Protein AF-A0A6F9DVP2-F1 (afdb_monomer_lite)

Structure (mmCIF, N/CA/C/O backbone):
data_AF-A0A6F9DVP2-F1
#
_entry.id   AF-A0A6F9DVP2-F1
#
loop_
_atom_site.group_PDB
_atom_site.id
_atom_site.type_symbol
_atom_site.label_atom_id
_atom_site.label_alt_id
_atom_site.label_comp_id
_atom_site.label_asym_id
_atom_site.label_entity_id
_atom_site.label_seq_id
_atom_site.pdbx_PDB_ins_code
_atom_site.Cartn_x
_atom_site.Cartn_y
_atom_site.Cartn_z
_atom_site.occupancy
_atom_site.B_iso_or_equiv
_atom_site.auth_seq_id
_atom_site.auth_comp_id
_atom_site.auth_asym_id
_atom_site.auth_atom_id
_atom_site.pdbx_PDB_model_num
ATOM 1 N N . MET A 1 1 ? -25.959 14.061 49.627 1.00 44.69 1 MET A N 1
ATOM 2 C CA . MET A 1 1 ? -25.913 13.407 48.300 1.00 44.69 1 MET A CA 1
ATOM 3 C C . MET A 1 1 ? -24.457 13.231 47.894 1.00 44.69 1 MET A C 1
ATOM 5 O O . MET A 1 1 ? -23.648 14.109 48.147 1.00 44.69 1 MET A O 1
ATOM 9 N N . SER A 1 2 ? -24.114 12.039 47.413 1.00 49.44 2 SER A N 1
ATOM 10 C CA . SER A 1 2 ? -22.755 11.493 47.359 1.00 49.44 2 SER A CA 1
ATOM 11 C C . SER A 1 2 ? -21.923 12.070 46.205 1.00 49.44 2 SER A C 1
ATOM 13 O O . SER A 1 2 ? -22.016 11.599 45.074 1.00 49.44 2 SER A O 1
ATOM 15 N N . ALA A 1 3 ? -21.065 13.049 46.508 1.00 54.06 3 ALA A N 1
ATOM 16 C CA . ALA A 1 3 ? -20.027 13.540 45.592 1.00 54.06 3 ALA A CA 1
ATOM 17 C C . ALA A 1 3 ? -18.991 12.448 45.246 1.00 54.06 3 ALA A C 1
ATOM 19 O O . ALA A 1 3 ? -18.431 12.424 44.152 1.00 54.06 3 ALA A O 1
ATOM 20 N N . THR A 1 4 ? -18.807 11.473 46.139 1.00 53.22 4 THR A N 1
ATOM 21 C CA . THR A 1 4 ? -17.939 10.308 45.930 1.00 53.22 4 THR A CA 1
ATOM 22 C C . THR A 1 4 ? -18.434 9.387 44.814 1.00 53.22 4 THR A C 1
ATOM 24 O O . THR A 1 4 ? -17.617 8.865 44.062 1.00 53.22 4 THR A O 1
ATOM 27 N N . LYS A 1 5 ? -19.754 9.223 44.632 1.00 53.09 5 LYS A N 1
ATOM 28 C CA . LYS A 1 5 ? -20.308 8.385 43.552 1.00 53.09 5 LYS A CA 1
ATOM 29 C C . LYS A 1 5 ? -20.117 8.999 42.162 1.00 53.09 5 LYS A C 1
ATOM 31 O O . LYS A 1 5 ? -19.883 8.257 41.216 1.00 53.09 5 LYS A O 1
ATOM 36 N N . HIS A 1 6 ? -20.176 10.327 42.037 1.00 50.09 6 HIS A N 1
ATOM 37 C CA . HIS A 1 6 ? -19.911 11.002 40.759 1.00 50.09 6 HIS A CA 1
ATOM 38 C C . HIS A 1 6 ? -18.413 11.002 40.414 1.00 50.09 6 HIS A C 1
ATOM 40 O O . HIS A 1 6 ? -18.058 10.736 39.270 1.00 50.09 6 HIS A O 1
ATOM 46 N N . GLY A 1 7 ? -17.525 11.188 41.400 1.00 39.69 7 GLY A N 1
ATOM 47 C CA . GLY A 1 7 ? -16.073 11.091 41.186 1.00 39.69 7 GLY A CA 1
ATOM 48 C C . GLY A 1 7 ? -15.599 9.686 40.783 1.00 39.69 7 GLY A C 1
ATOM 49 O O . GLY A 1 7 ? -14.737 9.550 39.917 1.00 39.69 7 GLY A O 1
ATOM 50 N N . LEU A 1 8 ? -16.211 8.630 41.336 1.00 43.69 8 LEU A N 1
ATOM 51 C CA . LEU A 1 8 ? -15.926 7.241 40.948 1.00 43.69 8 LEU A CA 1
ATOM 52 C C . LEU A 1 8 ? -16.476 6.860 39.564 1.00 43.69 8 LEU A C 1
ATOM 54 O O . LEU A 1 8 ? -15.863 6.040 38.886 1.00 43.69 8 LEU A O 1
ATOM 58 N N . GLN A 1 9 ? -17.574 7.472 39.105 1.00 48.84 9 GLN A N 1
ATOM 59 C CA . GLN A 1 9 ? -18.084 7.262 37.741 1.00 48.84 9 GLN A CA 1
ATOM 60 C C . GLN A 1 9 ? -17.151 7.842 36.668 1.00 48.84 9 GLN A C 1
ATOM 62 O O . GLN A 1 9 ? -17.049 7.279 35.579 1.00 48.84 9 GLN A O 1
ATOM 67 N N . VAL A 1 10 ? -16.407 8.908 36.985 1.00 48.56 10 VAL A N 1
ATOM 68 C CA . VAL A 1 10 ? -15.376 9.466 36.090 1.00 48.56 10 VAL A CA 1
ATOM 69 C C . VAL A 1 10 ? -14.154 8.538 35.990 1.00 48.56 10 VAL A C 1
ATOM 71 O O . VAL A 1 10 ? -13.519 8.466 34.940 1.00 48.56 10 VAL A O 1
ATOM 74 N N . LEU A 1 11 ? -13.869 7.758 37.040 1.00 43.41 11 LEU A N 1
ATOM 75 C CA . LEU A 1 11 ? -12.766 6.787 37.089 1.00 43.41 11 LEU A CA 1
ATOM 76 C C . LEU A 1 11 ? -13.131 5.386 36.554 1.00 43.41 11 LEU A C 1
ATOM 78 O O . LEU A 1 11 ? -12.243 4.564 36.343 1.00 43.41 11 LEU A O 1
ATOM 82 N N . GLN A 1 12 ? -14.413 5.107 36.288 1.00 44.62 12 GLN A N 1
ATOM 83 C CA . GLN A 1 12 ? -14.920 3.785 35.886 1.00 44.62 12 GLN A CA 1
ATOM 84 C C . GLN A 1 12 ? -15.081 3.560 34.376 1.00 44.62 12 GLN A C 1
ATOM 86 O O . GLN A 1 12 ? -15.683 2.570 33.967 1.00 44.62 12 GLN A O 1
ATOM 91 N N . LYS A 1 13 ? -14.481 4.381 33.508 1.00 47.84 13 LYS A N 1
ATOM 92 C CA . LYS A 1 13 ? -14.174 3.904 32.149 1.00 47.84 13 LYS A CA 1
ATOM 93 C C . LYS A 1 13 ? -12.813 3.221 32.166 1.00 47.84 13 LYS A C 1
ATOM 95 O O . LYS A 1 13 ? -11.843 3.740 31.616 1.00 47.84 13 LYS A O 1
ATOM 100 N N . VAL A 1 14 ? -12.752 2.046 32.797 1.00 46.91 14 VAL A N 1
ATOM 101 C CA . VAL A 1 14 ? -11.700 1.062 32.516 1.00 46.91 14 VAL A CA 1
ATOM 102 C C . VAL A 1 14 ? -11.860 0.718 31.040 1.00 46.91 14 VAL A C 1
ATOM 104 O O . VAL A 1 14 ? -12.707 -0.087 30.664 1.00 46.91 14 VAL A O 1
ATOM 107 N N . ARG A 1 15 ? -11.134 1.432 30.175 1.00 50.22 15 ARG A N 1
ATOM 108 C CA . ARG A 1 15 ? -11.128 1.143 28.742 1.00 50.22 15 ARG A CA 1
ATOM 109 C C . ARG A 1 15 ? -10.568 -0.272 28.621 1.00 50.22 15 ARG A C 1
ATOM 111 O O . ARG A 1 15 ? -9.460 -0.489 29.119 1.00 50.22 15 ARG A O 1
ATOM 118 N N . PRO A 1 16 ? -11.288 -1.239 28.031 1.00 52.44 16 PRO A N 1
ATOM 119 C CA . PRO A 1 16 ? -10.693 -2.544 27.818 1.00 52.44 16 PRO A CA 1
ATOM 120 C C . PRO A 1 16 ? -9.412 -2.342 27.004 1.00 52.44 16 PRO A C 1
ATOM 122 O O . PRO A 1 16 ? -9.407 -1.595 26.023 1.00 52.44 16 PRO A O 1
ATOM 125 N N . ALA A 1 17 ? -8.314 -2.975 27.430 1.00 52.34 17 ALA A N 1
ATOM 126 C CA . ALA A 1 17 ? -7.014 -2.864 26.760 1.00 52.34 17 ALA A CA 1
ATOM 127 C C . ALA A 1 17 ? -7.100 -3.225 25.260 1.00 52.34 17 ALA A C 1
ATOM 129 O O . ALA A 1 17 ? -6.304 -2.744 24.455 1.00 52.34 17 ALA A O 1
ATOM 130 N N . PHE A 1 18 ? -8.119 -4.009 24.887 1.00 56.88 18 PHE A N 1
ATOM 131 C CA . PHE A 1 18 ? -8.426 -4.439 23.530 1.00 56.88 18 PHE A CA 1
ATOM 132 C C . PHE A 1 18 ? -9.920 -4.227 23.251 1.00 56.88 18 PHE A C 1
ATOM 134 O O . PHE A 1 18 ? -10.732 -5.127 23.430 1.00 56.88 18 PHE A O 1
ATOM 141 N N . ALA A 1 19 ? -10.291 -3.002 22.880 1.00 58.06 19 ALA A N 1
ATOM 142 C CA . ALA A 1 19 ? -11.678 -2.629 22.584 1.00 58.06 19 ALA A CA 1
ATOM 143 C C . ALA A 1 19 ? -12.059 -2.759 21.097 1.00 58.06 19 ALA A C 1
ATOM 145 O O . ALA A 1 19 ? -13.203 -2.514 20.731 1.00 58.06 19 ALA A O 1
ATOM 146 N N . VAL A 1 20 ? -11.097 -3.092 20.229 1.00 67.94 20 VAL A N 1
ATOM 147 C CA . VAL A 1 20 ? -11.362 -3.310 18.803 1.00 67.94 20 VAL A CA 1
ATOM 148 C C . VAL A 1 20 ? -12.101 -4.640 18.655 1.00 67.94 20 VAL A C 1
ATOM 150 O O . VAL A 1 20 ? -11.649 -5.648 19.201 1.00 67.94 20 VAL A O 1
ATOM 153 N N . ASN A 1 21 ? -13.184 -4.674 17.875 1.00 69.25 21 ASN A N 1
ATOM 154 C CA . ASN A 1 21 ? -13.729 -5.943 17.406 1.00 69.25 21 ASN A CA 1
ATOM 155 C C . ASN A 1 21 ? -12.705 -6.596 16.445 1.00 69.25 21 ASN A C 1
ATOM 157 O O . ASN A 1 21 ? -12.445 -6.096 15.347 1.00 69.25 21 ASN A O 1
ATOM 161 N N . LEU A 1 22 ? -12.090 -7.683 16.920 1.00 72.19 22 LEU A N 1
ATOM 162 C CA . LEU A 1 22 ? -11.099 -8.506 16.218 1.00 72.19 22 LEU A CA 1
ATOM 163 C C . LEU A 1 22 ? -11.701 -9.844 15.774 1.00 72.19 22 LEU A C 1
ATOM 165 O O . LEU A 1 22 ? -10.966 -10.829 15.605 1.00 72.19 22 LEU A O 1
ATOM 169 N N . ASP A 1 23 ? -13.027 -9.929 15.686 1.00 77.31 23 ASP A N 1
ATOM 170 C CA . ASP A 1 23 ? -13.681 -11.060 15.048 1.00 77.31 23 ASP A CA 1
ATOM 171 C C . ASP A 1 23 ? -13.087 -11.188 13.643 1.00 77.31 23 ASP A C 1
ATOM 173 O O . ASP A 1 23 ? -12.777 -10.197 12.994 1.00 77.31 23 ASP A O 1
ATOM 177 N N . TRP A 1 24 ? -12.770 -12.419 13.255 1.00 78.69 24 TRP A N 1
ATOM 178 C CA . TRP A 1 24 ? -12.146 -12.726 11.969 1.00 78.69 24 TRP A CA 1
ATOM 179 C C . TRP A 1 24 ? -13.248 -13.288 11.082 1.00 78.69 24 TRP A C 1
ATOM 181 O O . TRP A 1 24 ? -13.405 -14.509 10.985 1.00 78.69 24 TRP A O 1
ATOM 191 N N . GLN A 1 25 ? -14.094 -12.409 10.549 1.00 83.19 25 GLN A N 1
ATOM 192 C CA . GLN A 1 25 ? -15.251 -12.802 9.748 1.00 83.19 25 GLN A CA 1
ATOM 193 C C . GLN A 1 25 ? -14.895 -12.694 8.270 1.00 83.19 25 GLN A C 1
ATOM 195 O O . GLN A 1 25 ? -14.845 -11.608 7.697 1.00 83.19 25 GLN A O 1
ATOM 200 N N . VAL A 1 26 ? -14.653 -13.842 7.642 1.00 84.50 26 VAL A N 1
ATOM 201 C CA . VAL A 1 26 ? -14.345 -13.922 6.210 1.00 84.50 26 VAL A CA 1
ATOM 202 C C . VAL A 1 26 ? -15.601 -13.596 5.397 1.00 84.50 26 VAL A C 1
ATOM 204 O O . VAL A 1 26 ? -16.662 -14.168 5.642 1.00 84.50 26 VAL A O 1
ATOM 207 N N . GLY A 1 27 ? -15.483 -12.688 4.428 1.00 81.12 27 GLY A N 1
ATOM 208 C CA . GLY A 1 27 ? -16.535 -12.380 3.453 1.00 81.12 27 GLY A CA 1
ATOM 209 C C . GLY A 1 27 ? -17.601 -11.384 3.918 1.00 81.12 27 GLY A C 1
ATOM 210 O O . GLY A 1 27 ? -18.603 -11.203 3.233 1.00 81.12 27 GLY A O 1
ATOM 211 N N . LYS A 1 28 ? -17.412 -10.712 5.059 1.00 82.12 28 LYS A N 1
ATOM 212 C CA . LYS A 1 28 ? -18.358 -9.690 5.543 1.00 82.12 28 LYS A CA 1
ATOM 213 C C . LYS A 1 28 ? -18.380 -8.428 4.675 1.00 82.12 28 LYS A C 1
ATOM 215 O O . LYS A 1 28 ? -19.412 -7.768 4.573 1.00 82.12 28 LYS A O 1
ATOM 220 N N . TYR A 1 29 ? -17.243 -8.091 4.070 1.00 78.50 29 TYR A N 1
ATOM 221 C CA . TYR A 1 29 ? -17.062 -6.909 3.232 1.00 78.50 29 TYR A CA 1
ATOM 222 C C . TYR A 1 29 ? -16.496 -7.319 1.872 1.00 78.50 29 TYR A C 1
ATOM 224 O O . TYR A 1 29 ? -15.661 -8.215 1.796 1.00 78.50 29 TYR A O 1
ATOM 232 N N . ALA A 1 30 ? -16.923 -6.641 0.803 1.00 73.88 30 ALA A N 1
ATOM 233 C CA . ALA A 1 30 ? -16.521 -6.982 -0.565 1.00 73.88 30 ALA A CA 1
ATOM 234 C C . ALA A 1 30 ? -15.012 -6.798 -0.831 1.00 73.88 30 ALA A C 1
ATOM 236 O O . ALA A 1 30 ? -14.438 -7.549 -1.608 1.00 73.88 30 ALA A O 1
ATOM 237 N N . ASN A 1 31 ? -14.373 -5.830 -0.164 1.00 75.44 31 ASN A N 1
ATOM 238 C CA . ASN A 1 31 ? -12.969 -5.451 -0.378 1.00 75.44 31 ASN A CA 1
ATOM 239 C C . ASN A 1 31 ? -12.087 -5.798 0.834 1.00 75.44 31 ASN A C 1
ATOM 241 O O . ASN A 1 31 ? -11.235 -5.009 1.229 1.00 75.44 31 ASN A O 1
ATOM 245 N N . GLN A 1 32 ? -12.347 -6.923 1.493 1.00 80.94 32 GLN A N 1
ATOM 246 C CA . GLN A 1 32 ? -11.633 -7.311 2.709 1.00 80.94 32 GLN A CA 1
ATOM 247 C C . GLN A 1 32 ? -10.115 -7.445 2.479 1.00 80.94 32 GLN A C 1
ATOM 249 O O . GLN A 1 32 ? -9.678 -7.721 1.366 1.00 80.94 32 GLN A O 1
ATOM 254 N N . LEU A 1 33 ? -9.314 -7.245 3.532 1.00 82.69 33 LEU A N 1
ATOM 255 C CA . LEU A 1 33 ? -7.868 -7.488 3.490 1.00 82.69 33 LEU A CA 1
ATOM 256 C C . LEU A 1 33 ? -7.546 -8.902 2.977 1.00 82.69 33 LEU A C 1
ATOM 258 O O . LEU A 1 33 ? -8.092 -9.874 3.498 1.00 82.69 33 LEU A O 1
ATOM 262 N N . ASP A 1 34 ? -6.575 -9.025 2.070 1.00 81.50 34 ASP A N 1
ATOM 263 C CA . ASP A 1 34 ? -6.147 -10.310 1.484 1.00 81.50 34 ASP A CA 1
ATOM 264 C C . ASP A 1 34 ? -5.730 -11.353 2.539 1.00 81.50 34 ASP A C 1
ATOM 266 O O . ASP A 1 34 ? -5.889 -12.565 2.366 1.00 81.50 34 ASP A O 1
ATOM 270 N N . CYS A 1 35 ? -5.198 -10.895 3.678 1.00 80.38 35 CYS A N 1
ATOM 271 C CA . CYS A 1 35 ? -4.815 -11.786 4.769 1.00 80.38 35 CYS A CA 1
ATOM 272 C C . CYS A 1 35 ? -6.014 -12.464 5.446 1.00 80.38 35 CYS A C 1
ATOM 274 O O . CYS A 1 35 ? -5.818 -13.458 6.139 1.00 80.38 35 CYS A O 1
ATOM 276 N N . ILE A 1 36 ? -7.242 -11.971 5.246 1.00 83.81 36 ILE A N 1
ATOM 277 C CA . ILE A 1 36 ? -8.458 -12.531 5.833 1.00 83.81 36 ILE A CA 1
ATOM 278 C C . ILE A 1 36 ? -9.102 -13.523 4.865 1.00 83.81 36 ILE A C 1
ATOM 280 O O . ILE A 1 36 ? -10.068 -13.232 4.168 1.00 83.81 36 ILE A O 1
ATOM 284 N N . HIS A 1 37 ? -8.573 -14.741 4.864 1.00 85.94 37 HIS A N 1
ATOM 285 C CA . HIS A 1 37 ? -9.098 -15.867 4.093 1.00 85.94 37 HIS A CA 1
ATOM 286 C C . HIS A 1 37 ? -9.444 -17.050 5.008 1.00 85.94 37 HIS A C 1
ATOM 288 O O . HIS A 1 37 ? -8.952 -17.157 6.140 1.00 85.94 37 HIS A O 1
ATOM 294 N N . ALA A 1 38 ? -10.331 -17.932 4.537 1.00 85.81 38 ALA A N 1
ATOM 295 C CA . ALA A 1 38 ? -10.839 -19.066 5.316 1.00 85.81 38 ALA A CA 1
ATOM 296 C C . ALA A 1 38 ? -9.726 -20.054 5.704 1.00 85.81 38 ALA A C 1
ATOM 298 O O . ALA A 1 38 ? -9.679 -20.502 6.854 1.00 85.81 38 ALA A O 1
ATOM 299 N N . ASP A 1 39 ? -8.795 -20.283 4.777 1.00 88.31 39 ASP A N 1
ATOM 300 C CA . ASP A 1 39 ? -7.742 -21.303 4.854 1.00 88.31 39 ASP A CA 1
ATOM 301 C C . ASP A 1 39 ? -6.575 -20.934 5.790 1.00 88.31 39 ASP A C 1
ATOM 303 O O . ASP A 1 39 ? -5.674 -21.743 6.010 1.00 88.31 39 ASP A O 1
ATOM 307 N N . SER A 1 40 ? -6.586 -19.728 6.371 1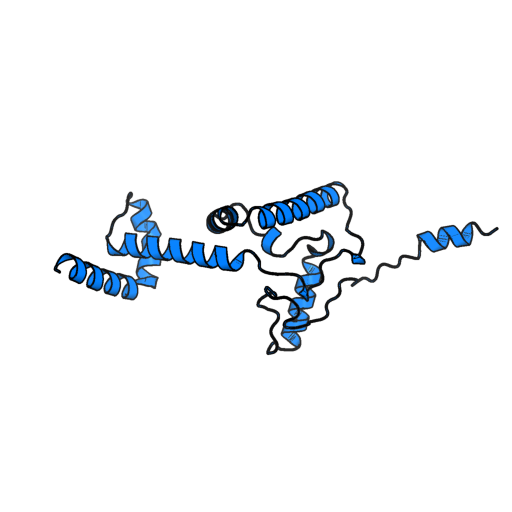.00 86.56 40 SER A N 1
ATOM 308 C CA . SER A 1 40 ? -5.494 -19.235 7.219 1.00 86.56 40 SER A CA 1
ATOM 309 C C . SER A 1 40 ? -5.332 -20.060 8.500 1.00 86.56 40 SER A C 1
ATOM 311 O O . SER A 1 40 ? -6.299 -20.391 9.209 1.00 86.56 40 SER A O 1
ATOM 313 N N . ALA A 1 41 ? -4.078 -20.353 8.846 1.00 91.50 41 ALA A N 1
ATOM 314 C CA . ALA A 1 41 ? -3.752 -21.120 10.042 1.00 91.50 41 ALA A CA 1
ATOM 315 C C . ALA A 1 41 ? -4.115 -20.339 11.319 1.00 91.50 41 ALA A C 1
ATOM 317 O O . ALA A 1 41 ? -4.071 -19.109 11.369 1.00 91.50 41 ALA A O 1
ATOM 318 N N . GLN A 1 42 ? -4.424 -21.034 12.420 1.00 90.88 42 GLN A N 1
ATOM 319 C CA . GLN A 1 42 ? -4.774 -20.360 13.684 1.00 90.88 42 GLN A CA 1
ATOM 320 C C . GLN A 1 42 ? -3.659 -19.437 14.201 1.00 90.88 42 GLN A C 1
ATOM 322 O O . GLN A 1 42 ? -3.941 -18.387 14.781 1.00 90.88 42 GLN A O 1
ATOM 327 N N . LEU A 1 43 ? -2.395 -19.827 14.003 1.00 90.69 43 LEU A N 1
ATOM 328 C CA . LEU A 1 43 ? -1.242 -19.009 14.374 1.00 90.69 43 LEU A CA 1
ATOM 329 C C . LEU A 1 43 ? -1.176 -17.728 13.534 1.00 90.69 43 LEU A C 1
ATOM 331 O O . LEU A 1 43 ? -0.999 -16.649 14.088 1.00 90.69 43 LEU A O 1
ATOM 335 N N . GLU A 1 44 ? -1.383 -17.841 12.225 1.00 90.00 44 GLU A N 1
ATOM 336 C CA . GLU A 1 44 ? -1.413 -16.717 11.289 1.00 90.00 44 GLU A CA 1
ATOM 337 C C . GLU A 1 44 ? -2.502 -15.704 11.673 1.00 90.00 44 GLU A C 1
ATOM 339 O O . GLU A 1 44 ? -2.218 -14.517 11.834 1.00 90.00 44 GLU A O 1
ATOM 344 N N . LYS A 1 45 ? -3.717 -16.180 11.984 1.00 89.19 45 LYS A N 1
ATOM 345 C CA . LYS A 1 45 ? -4.812 -15.342 12.508 1.00 89.19 45 LYS A CA 1
ATOM 346 C C . LYS A 1 45 ? -4.398 -14.582 13.771 1.00 89.19 45 LYS A C 1
ATOM 348 O O . LYS A 1 45 ? -4.664 -13.387 13.894 1.00 89.19 45 LYS A O 1
ATOM 353 N N . LYS A 1 46 ? -3.732 -15.248 14.724 1.00 89.94 46 LYS A N 1
ATOM 354 C CA . LYS A 1 46 ? -3.239 -14.608 15.961 1.00 89.94 46 LYS A CA 1
ATOM 355 C C . LYS A 1 46 ? -2.167 -13.555 15.671 1.00 89.94 46 LYS A C 1
ATOM 357 O O . LYS A 1 46 ? -2.221 -12.474 16.254 1.00 89.94 46 LYS A O 1
ATOM 362 N N . LEU A 1 47 ? -1.233 -13.846 14.765 1.00 90.88 47 LEU A N 1
ATOM 363 C CA . LEU A 1 47 ? -0.176 -12.918 14.358 1.00 90.88 47 LEU A CA 1
ATOM 364 C C . LEU A 1 47 ? -0.747 -11.680 13.660 1.00 90.88 47 LEU A C 1
ATOM 366 O O . LEU A 1 47 ? -0.347 -10.562 13.980 1.00 90.88 47 LEU A O 1
ATOM 370 N N . HIS A 1 48 ? -1.721 -11.850 12.766 1.00 88.44 48 HIS A N 1
ATOM 371 C CA . HIS A 1 48 ? -2.379 -10.722 12.113 1.00 88.44 48 HIS A CA 1
ATOM 372 C C . HIS A 1 48 ? -3.174 -9.865 13.094 1.00 88.44 48 HIS A C 1
ATOM 374 O O . HIS A 1 48 ? -3.049 -8.642 13.049 1.00 88.44 48 HIS A O 1
ATOM 380 N N . LYS A 1 49 ? -3.922 -10.478 14.022 1.00 88.69 49 LYS A N 1
ATOM 381 C CA . LYS A 1 49 ? -4.606 -9.741 15.097 1.00 88.69 49 LYS A CA 1
ATOM 382 C C . LYS A 1 49 ? -3.612 -8.947 15.938 1.00 88.69 49 LYS A C 1
ATOM 384 O O . LYS A 1 49 ? -3.828 -7.765 16.184 1.00 88.69 49 LYS A O 1
ATOM 389 N N . PHE A 1 50 ? -2.500 -9.569 16.327 1.00 89.31 50 PHE A N 1
ATOM 390 C CA . PHE A 1 50 ? -1.440 -8.892 17.067 1.00 89.31 50 PHE A CA 1
ATOM 391 C C . PHE A 1 50 ? -0.884 -7.693 16.286 1.00 89.31 50 PHE A C 1
ATOM 393 O O . PHE A 1 50 ? -0.861 -6.588 16.816 1.00 89.31 50 PHE A O 1
ATOM 400 N N . ASN A 1 51 ? -0.529 -7.877 15.011 1.00 90.06 51 ASN A N 1
ATOM 401 C CA . ASN A 1 51 ? -0.033 -6.810 14.137 1.00 90.06 51 ASN A CA 1
ATOM 402 C C . ASN A 1 51 ? -1.050 -5.657 13.977 1.00 90.06 51 ASN A C 1
ATOM 404 O O . ASN A 1 51 ? -0.703 -4.476 14.030 1.00 90.06 51 ASN A O 1
ATOM 408 N N . TYR A 1 52 ? -2.336 -5.976 13.823 1.00 88.88 52 TYR A N 1
ATOM 409 C CA . TYR A 1 52 ? -3.392 -4.967 13.725 1.00 88.88 52 TYR A CA 1
ATOM 410 C C . TYR A 1 52 ? -3.483 -4.110 14.997 1.00 88.88 52 TYR A C 1
ATOM 412 O O . TYR A 1 52 ? -3.526 -2.883 14.934 1.00 88.88 52 TYR A O 1
ATOM 420 N N . ILE A 1 53 ? -3.432 -4.745 16.170 1.00 86.69 53 ILE A N 1
ATOM 421 C CA . ILE A 1 53 ? -3.479 -4.051 17.463 1.00 86.69 53 ILE A CA 1
ATOM 422 C C . ILE A 1 53 ? -2.228 -3.190 17.685 1.00 86.69 53 ILE A C 1
ATOM 424 O O . ILE A 1 53 ? -2.345 -2.056 18.158 1.00 86.69 53 ILE A O 1
ATOM 428 N N . THR A 1 54 ? -1.037 -3.714 17.372 1.00 89.75 54 THR A N 1
ATOM 429 C CA . THR A 1 54 ? 0.236 -3.020 17.630 1.00 89.75 54 THR A CA 1
ATOM 430 C C . THR A 1 54 ? 0.431 -1.808 16.732 1.00 89.75 54 THR A C 1
ATOM 432 O O . THR A 1 54 ? 0.942 -0.790 17.192 1.00 89.75 54 THR A O 1
ATOM 435 N N . THR A 1 55 ? -0.010 -1.882 15.476 1.00 89.88 55 THR A N 1
ATOM 436 C CA . THR A 1 55 ? 0.090 -0.760 14.531 1.00 89.88 55 THR A CA 1
ATOM 437 C C . THR A 1 55 ? -0.783 0.433 14.926 1.00 89.88 55 THR A C 1
ATOM 439 O O . THR A 1 55 ? -0.407 1.571 14.662 1.00 89.88 55 THR A O 1
ATOM 442 N N . GLY A 1 56 ? -1.930 0.208 15.576 1.00 88.56 56 GLY A N 1
ATOM 443 C CA . GLY A 1 56 ? -2.688 1.246 16.284 1.00 88.56 56 GLY A CA 1
ATOM 444 C C . GLY A 1 56 ? -3.356 2.329 15.425 1.00 88.56 56 GLY A C 1
ATOM 445 O O . GLY A 1 56 ? -4.002 3.211 15.989 1.00 88.56 56 GLY A O 1
ATOM 446 N N . TYR A 1 57 ? -3.271 2.267 14.092 1.00 92.31 57 TYR A N 1
ATOM 447 C CA . TYR A 1 57 ? -3.898 3.250 13.193 1.0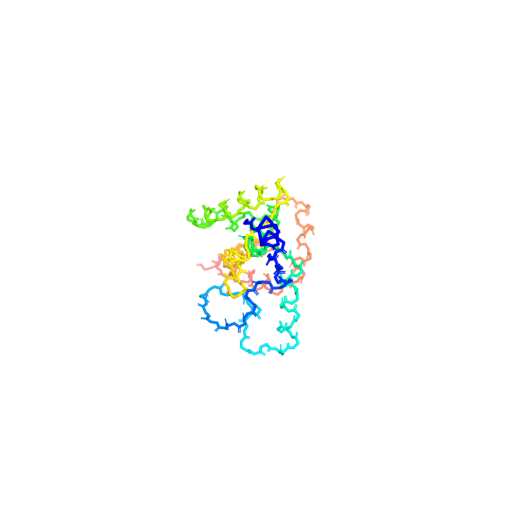0 92.31 57 TYR A CA 1
ATOM 448 C C . TYR A 1 57 ? -5.434 3.242 13.280 1.00 92.31 57 TYR A C 1
ATOM 450 O O . TYR A 1 57 ? -6.073 4.278 13.089 1.00 92.31 57 TYR A O 1
ATOM 458 N N . CYS A 1 58 ? -6.034 2.111 13.666 1.00 90.56 58 CYS A N 1
ATOM 459 C CA . CYS A 1 58 ? -7.471 1.992 13.926 1.00 90.56 58 CYS A CA 1
ATOM 460 C C . CYS A 1 58 ? -7.956 2.924 15.051 1.00 90.56 58 CYS A C 1
ATOM 462 O O . CYS A 1 58 ? -9.079 3.423 14.997 1.00 90.56 58 CYS A O 1
ATOM 464 N N . LYS A 1 59 ? -7.085 3.260 16.019 1.00 90.44 59 LYS A N 1
ATOM 465 C CA . LYS A 1 59 ? -7.381 4.200 17.118 1.00 90.44 59 LYS A CA 1
ATOM 466 C C . LYS A 1 59 ? -7.542 5.644 16.643 1.00 90.44 59 LYS A C 1
ATOM 468 O O . LYS A 1 59 ? -8.125 6.452 17.362 1.00 90.44 59 LYS A O 1
ATOM 473 N N . LEU A 1 60 ? -7.008 5.957 15.459 1.00 92.75 60 LEU A N 1
ATOM 474 C CA . LEU A 1 60 ? -7.161 7.232 14.749 1.00 92.75 60 LEU A CA 1
ATOM 475 C C . LEU A 1 60 ? -8.237 7.152 13.649 1.00 92.75 60 LEU A C 1
ATOM 477 O O . LEU A 1 60 ? -8.546 8.149 12.997 1.00 92.75 60 LEU A O 1
ATOM 481 N N . GLY A 1 61 ? -8.845 5.974 13.465 1.00 92.00 61 GLY A N 1
ATOM 482 C CA . GLY A 1 61 ? -9.877 5.728 12.465 1.00 92.00 61 GLY A CA 1
ATOM 483 C C . GLY A 1 61 ? -9.351 5.823 11.030 1.00 92.00 61 GLY A C 1
ATOM 484 O O . GLY A 1 61 ? -10.084 6.253 10.136 1.00 92.00 61 GLY A O 1
ATOM 485 N N . LEU A 1 62 ? -8.078 5.484 10.832 1.00 94.00 62 LEU A N 1
ATOM 486 C CA . LEU A 1 62 ? -7.454 5.343 9.520 1.00 94.00 62 LEU A CA 1
ATOM 487 C C . LEU A 1 62 ? -7.675 3.925 8.975 1.00 94.00 62 LEU A C 1
ATOM 489 O O . LEU A 1 62 ? -7.942 2.991 9.736 1.00 94.00 62 LEU A O 1
ATOM 493 N N . LEU A 1 63 ? -7.534 3.771 7.660 1.00 92.81 63 LEU A N 1
ATOM 494 C CA . LEU A 1 63 ? -7.419 2.471 6.990 1.00 92.81 63 LEU A CA 1
ATOM 495 C C . LEU A 1 63 ? -5.957 2.162 6.658 1.00 92.81 63 LEU A C 1
ATOM 497 O O . LEU A 1 63 ? -5.123 3.072 6.597 1.00 92.81 63 LEU A O 1
ATOM 501 N N . ARG A 1 64 ? -5.636 0.894 6.366 1.00 90.75 64 ARG A N 1
ATOM 502 C CA . ARG A 1 64 ? -4.256 0.489 6.040 1.00 90.75 64 ARG A CA 1
ATOM 503 C C . ARG A 1 64 ? -3.649 1.303 4.891 1.00 90.75 64 ARG A C 1
ATOM 505 O O . ARG A 1 64 ? -2.492 1.712 4.982 1.00 90.75 64 ARG A O 1
ATOM 512 N N . HIS A 1 65 ? -4.409 1.568 3.829 1.00 92.44 65 HIS A N 1
ATOM 513 C CA . HIS A 1 65 ? -3.918 2.323 2.668 1.00 92.44 65 HIS A CA 1
ATOM 514 C C . HIS A 1 65 ? -3.698 3.816 2.914 1.00 92.44 65 HIS A C 1
ATOM 516 O O . HIS A 1 65 ? -2.961 4.460 2.161 1.00 92.44 65 HIS A O 1
ATOM 522 N N . ASP A 1 66 ? -4.285 4.373 3.975 1.00 94.25 66 ASP A N 1
ATOM 523 C CA . ASP A 1 66 ? -4.049 5.769 4.338 1.00 94.25 66 ASP A CA 1
ATOM 524 C C . ASP A 1 66 ? -2.600 5.964 4.835 1.00 94.25 66 ASP A C 1
ATOM 526 O O . ASP A 1 66 ? -2.049 7.052 4.691 1.00 94.25 66 ASP A O 1
ATOM 530 N N . MET A 1 67 ? -1.958 4.891 5.322 1.00 92.00 67 MET A N 1
ATOM 531 C CA . MET A 1 67 ? -0.580 4.868 5.835 1.00 92.00 67 MET A CA 1
ATOM 532 C C . MET A 1 67 ? 0.497 4.654 4.754 1.00 92.00 67 MET A C 1
ATOM 534 O O . MET A 1 67 ? 1.684 4.588 5.076 1.00 92.00 67 MET A O 1
ATOM 538 N N . LEU A 1 68 ? 0.117 4.497 3.481 1.00 93.94 68 LEU A N 1
ATOM 539 C CA . LEU A 1 68 ? 1.080 4.304 2.390 1.00 93.94 68 LEU A CA 1
ATOM 540 C C . LEU A 1 68 ? 1.903 5.574 2.131 1.00 93.94 68 LEU A C 1
ATOM 542 O O . LEU A 1 68 ? 1.378 6.689 2.191 1.00 93.94 68 LEU A O 1
ATOM 546 N N . ASN A 1 69 ? 3.182 5.391 1.788 1.00 94.56 69 ASN A N 1
ATOM 547 C CA . ASN A 1 69 ? 4.111 6.488 1.524 1.00 94.56 69 ASN A CA 1
ATOM 548 C C . ASN A 1 69 ? 3.665 7.318 0.312 1.00 94.56 69 ASN A C 1
ATOM 550 O O . ASN A 1 69 ? 3.632 6.830 -0.815 1.00 94.56 69 ASN A O 1
ATOM 554 N N . GLU A 1 70 ? 3.381 8.597 0.543 1.00 91.00 70 GLU A N 1
ATOM 555 C CA . GLU A 1 70 ? 2.897 9.509 -0.497 1.00 91.00 70 GLU A CA 1
ATOM 556 C C . GLU A 1 70 ? 3.976 9.891 -1.516 1.00 91.00 70 GLU A C 1
ATOM 558 O O . GLU A 1 70 ? 3.654 10.374 -2.596 1.00 91.00 70 GLU A O 1
ATOM 563 N N . LYS A 1 71 ? 5.259 9.681 -1.199 1.00 94.44 71 LYS A N 1
ATOM 564 C CA . LYS A 1 71 ? 6.380 9.978 -2.106 1.00 94.44 71 LYS A CA 1
ATOM 565 C C . LYS A 1 71 ? 6.621 8.887 -3.150 1.00 94.44 71 LYS A C 1
ATOM 567 O O . LYS A 1 71 ? 7.394 9.112 -4.075 1.00 94.44 71 LYS A O 1
ATOM 572 N N . ASP A 1 72 ? 6.006 7.717 -2.996 1.00 96.19 72 ASP A N 1
ATOM 573 C CA . ASP A 1 72 ? 6.129 6.642 -3.978 1.00 96.19 72 ASP A CA 1
ATOM 574 C C . ASP A 1 72 ? 5.359 7.026 -5.260 1.00 96.19 72 ASP A C 1
ATOM 576 O O . ASP A 1 72 ? 4.146 7.264 -5.189 1.00 96.19 72 ASP A O 1
ATOM 580 N N . PRO A 1 73 ? 6.020 7.089 -6.434 1.00 95.25 73 PRO A N 1
ATOM 581 C CA . PRO A 1 73 ? 5.374 7.487 -7.684 1.00 95.25 73 PRO A CA 1
ATOM 582 C C . PRO A 1 73 ? 4.212 6.564 -8.073 1.00 95.25 73 PRO A C 1
ATOM 584 O O . PRO A 1 73 ? 3.235 7.023 -8.662 1.00 95.25 73 PRO A O 1
ATOM 587 N N . ILE A 1 74 ? 4.269 5.278 -7.714 1.00 96.19 74 ILE A N 1
ATOM 588 C CA . ILE A 1 74 ? 3.196 4.320 -8.008 1.00 96.19 74 ILE A CA 1
ATOM 589 C C . ILE A 1 74 ? 1.951 4.673 -7.196 1.00 96.19 74 ILE A C 1
ATOM 591 O O . ILE A 1 74 ? 0.837 4.650 -7.716 1.00 96.19 74 ILE A O 1
ATOM 595 N N . ILE A 1 75 ? 2.139 5.040 -5.927 1.00 96.38 75 ILE A N 1
ATOM 596 C CA . ILE A 1 75 ? 1.045 5.440 -5.041 1.00 96.38 75 ILE A CA 1
ATOM 597 C C . ILE A 1 75 ? 0.452 6.778 -5.484 1.00 96.38 75 ILE A C 1
ATOM 599 O O . ILE A 1 75 ? -0.767 6.931 -5.454 1.00 96.38 75 ILE A O 1
ATOM 603 N N . GLN A 1 76 ? 1.275 7.726 -5.939 1.00 95.88 76 GLN A N 1
ATOM 604 C CA . GLN A 1 76 ? 0.787 8.991 -6.504 1.00 95.88 76 GLN A CA 1
ATOM 605 C C . GLN A 1 76 ? -0.075 8.759 -7.748 1.00 95.88 76 GLN A C 1
ATOM 607 O O . GLN A 1 76 ? -1.186 9.282 -7.822 1.00 95.88 76 GLN A O 1
ATOM 612 N N . LEU A 1 77 ? 0.392 7.924 -8.684 1.00 95.81 77 LEU A N 1
ATOM 613 C CA . LEU A 1 77 ? -0.374 7.552 -9.876 1.00 95.81 77 LEU A CA 1
ATOM 614 C C . LEU A 1 77 ? -1.676 6.831 -9.521 1.00 95.81 77 LEU A C 1
ATOM 616 O O . LEU A 1 77 ? -2.719 7.148 -10.086 1.00 95.81 77 LEU A O 1
ATOM 620 N N . ALA A 1 78 ? -1.630 5.886 -8.579 1.00 96.62 78 ALA A N 1
ATOM 621 C CA . ALA A 1 78 ? -2.814 5.166 -8.125 1.00 96.62 78 ALA A CA 1
ATOM 622 C C . ALA A 1 78 ? -3.835 6.117 -7.487 1.00 96.62 78 ALA A C 1
ATOM 624 O O . ALA A 1 78 ? -5.021 6.036 -7.791 1.00 96.62 78 ALA A O 1
ATOM 625 N N . ARG A 1 79 ? -3.379 7.059 -6.653 1.00 94.94 79 ARG A N 1
ATOM 626 C CA . ARG A 1 79 ? -4.252 8.057 -6.028 1.00 94.94 79 ARG A CA 1
ATOM 627 C C . ARG A 1 79 ? -4.852 9.013 -7.045 1.00 94.94 79 ARG A C 1
ATOM 629 O O . ARG A 1 79 ? -6.030 9.286 -6.938 1.00 94.94 79 ARG A O 1
ATOM 636 N N . GLY A 1 80 ? -4.104 9.449 -8.057 1.00 95.12 80 GLY A N 1
ATOM 637 C CA . GLY A 1 80 ? -4.645 10.302 -9.124 1.00 95.12 80 GLY A CA 1
ATOM 638 C C . GLY A 1 80 ? -5.756 9.652 -9.963 1.00 95.12 80 GLY A C 1
ATOM 639 O O . GLY A 1 80 ? -6.420 10.345 -10.725 1.00 95.12 80 GLY A O 1
ATOM 640 N N . ARG A 1 81 ? -5.959 8.334 -9.840 1.00 95.38 81 ARG A N 1
ATOM 641 C CA . ARG A 1 81 ? -7.005 7.567 -10.539 1.00 95.38 81 ARG A CA 1
ATOM 642 C C . ARG A 1 81 ? -8.211 7.246 -9.660 1.00 95.38 81 ARG A C 1
ATOM 644 O O . ARG A 1 81 ? -9.143 6.603 -10.140 1.00 95.38 81 ARG A O 1
ATOM 651 N N . MET A 1 82 ? -8.172 7.603 -8.378 1.00 94.75 82 MET A N 1
ATOM 652 C CA . MET A 1 82 ? -9.283 7.344 -7.468 1.00 94.75 82 MET A CA 1
ATOM 653 C C . MET A 1 82 ? -10.502 8.184 -7.854 1.00 94.75 82 MET A C 1
ATOM 655 O O . MET A 1 82 ? -10.384 9.247 -8.464 1.00 94.75 82 MET A O 1
ATOM 659 N N . THR A 1 83 ? -11.689 7.713 -7.476 1.00 95.94 83 THR A N 1
ATOM 660 C CA . THR A 1 83 ? -12.901 8.524 -7.624 1.00 95.94 83 THR A CA 1
ATOM 661 C C . THR A 1 83 ? -12.905 9.663 -6.605 1.00 95.94 83 THR A C 1
ATOM 663 O O . THR A 1 83 ? -12.309 9.563 -5.528 1.00 95.94 83 THR A O 1
ATOM 666 N N . GLU A 1 84 ? -13.617 10.744 -6.919 1.00 96.25 84 GLU A N 1
ATOM 667 C CA . GLU A 1 84 ? -13.720 11.908 -6.032 1.00 96.25 84 GLU A CA 1
ATOM 668 C C . GLU A 1 84 ? -14.291 11.532 -4.651 1.00 96.25 84 GLU A C 1
ATOM 670 O O . GLU A 1 84 ? -13.778 11.957 -3.618 1.00 96.25 84 GLU A O 1
ATOM 675 N N . GLU A 1 85 ? -15.282 10.638 -4.603 1.00 95.19 85 GLU A N 1
ATOM 676 C CA . GLU A 1 85 ? -15.847 10.135 -3.343 1.00 95.19 85 GLU A CA 1
ATOM 677 C C . GLU A 1 85 ? -14.796 9.434 -2.469 1.00 95.19 85 GLU A C 1
ATOM 679 O O . GLU A 1 85 ? -14.731 9.647 -1.254 1.00 95.19 85 GLU A O 1
ATOM 684 N N . GLN A 1 86 ? -13.929 8.618 -3.079 1.00 94.12 86 GLN A N 1
ATOM 685 C CA . GLN A 1 86 ? -12.853 7.938 -2.361 1.00 94.12 86 GLN A CA 1
ATOM 686 C C . GLN A 1 86 ? -11.809 8.933 -1.844 1.00 94.12 86 GLN A C 1
ATOM 688 O O . GLN A 1 86 ? -11.315 8.777 -0.722 1.00 94.12 86 GLN A O 1
ATOM 693 N N . HIS A 1 87 ? -11.491 9.966 -2.630 1.00 95.56 87 HIS A N 1
ATOM 694 C CA . HIS A 1 87 ? -10.619 11.055 -2.197 1.00 95.56 87 HIS A CA 1
ATOM 695 C C . HIS A 1 87 ? -11.186 11.775 -0.977 1.00 95.56 87 HIS A C 1
ATOM 697 O O . HIS A 1 87 ? -10.488 11.909 0.028 1.00 95.56 87 HIS A O 1
ATOM 703 N N . GLN A 1 88 ? -12.453 12.183 -1.025 1.00 97.12 88 GLN A N 1
ATOM 704 C CA . GLN A 1 88 ? -13.112 12.892 0.071 1.00 97.12 88 GLN A CA 1
ATOM 705 C C . GLN A 1 88 ? -13.187 12.040 1.341 1.00 97.12 88 GLN A C 1
ATOM 707 O O . GLN A 1 88 ? -12.816 12.510 2.421 1.00 97.12 88 GLN A O 1
ATOM 712 N N . ALA A 1 89 ? -13.570 10.765 1.220 1.00 95.25 89 ALA A N 1
ATOM 713 C CA . ALA A 1 89 ? -13.596 9.832 2.345 1.00 95.25 89 ALA A CA 1
ATOM 714 C C . ALA A 1 89 ? -12.206 9.669 2.984 1.00 95.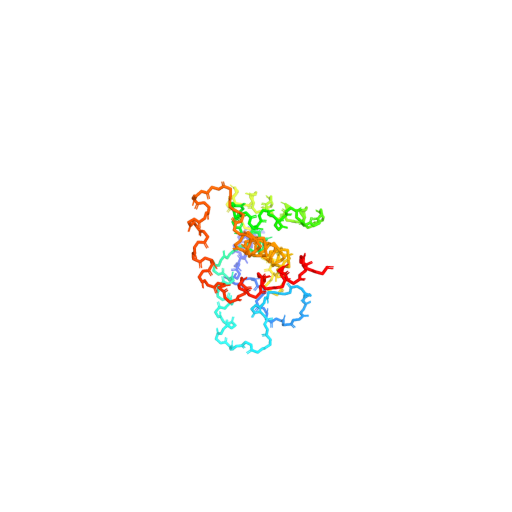25 89 ALA A C 1
ATOM 716 O O . ALA A 1 89 ? -12.071 9.664 4.212 1.00 95.25 89 ALA A O 1
ATOM 717 N N . ARG A 1 90 ? -11.155 9.582 2.161 1.00 95.31 90 ARG A N 1
ATOM 718 C CA . ARG A 1 90 ? -9.765 9.532 2.625 1.00 95.31 90 ARG A CA 1
ATOM 719 C C . ARG A 1 90 ? -9.350 10.831 3.317 1.00 95.31 90 ARG A C 1
ATOM 721 O O . ARG A 1 90 ? -8.805 10.778 4.419 1.00 95.31 90 ARG A O 1
ATOM 728 N N . TYR A 1 91 ? -9.601 11.988 2.707 1.00 96.38 91 TYR A N 1
ATOM 729 C CA . TYR A 1 91 ? -9.251 13.285 3.289 1.00 96.38 91 TYR A CA 1
ATOM 730 C C . TYR A 1 91 ? -9.939 13.507 4.631 1.00 96.38 91 TYR A C 1
ATOM 732 O O . TYR A 1 91 ? -9.295 13.953 5.577 1.00 96.38 91 TYR A O 1
ATOM 740 N N . PHE A 1 92 ? -11.207 13.114 4.755 1.00 97.00 92 PHE A N 1
ATOM 741 C CA . PHE A 1 92 ? -11.918 13.148 6.027 1.00 97.00 92 PHE A CA 1
ATOM 742 C C . PHE A 1 92 ? -11.200 12.328 7.110 1.00 97.00 92 PHE A C 1
ATOM 744 O O . PHE A 1 92 ? -10.956 12.837 8.207 1.00 97.00 92 PHE A O 1
ATOM 751 N N . ARG A 1 93 ? -10.799 11.083 6.802 1.00 96.19 93 ARG A N 1
ATOM 752 C CA . ARG A 1 93 ? -10.063 10.227 7.750 1.00 96.19 93 ARG A CA 1
ATOM 753 C C . ARG A 1 93 ? -8.723 10.838 8.158 1.00 96.19 93 ARG A C 1
ATOM 755 O O . ARG A 1 93 ? -8.411 10.856 9.347 1.00 96.19 93 ARG A O 1
ATOM 762 N N . ILE A 1 94 ? -7.963 11.373 7.204 1.00 96.38 94 ILE A N 1
ATOM 763 C CA . ILE A 1 94 ? -6.641 11.967 7.455 1.00 96.38 94 ILE A CA 1
ATOM 764 C C . ILE A 1 94 ? -6.751 13.249 8.272 1.00 96.38 94 ILE A C 1
ATOM 766 O O . ILE A 1 94 ? -6.037 13.393 9.260 1.00 96.38 94 ILE A O 1
ATOM 770 N N . ASN A 1 95 ? -7.671 14.148 7.922 1.00 97.19 95 ASN A N 1
ATOM 771 C CA . ASN A 1 95 ? -7.890 15.388 8.666 1.00 97.19 95 ASN A CA 1
ATOM 772 C C . ASN A 1 95 ? -8.322 15.099 10.107 1.00 97.19 95 ASN A C 1
ATOM 774 O O . ASN A 1 95 ? -7.817 15.713 11.046 1.00 97.19 95 ASN A O 1
ATOM 778 N N . ARG A 1 96 ? -9.202 14.107 10.297 1.00 96.31 96 ARG A N 1
ATOM 779 C CA . ARG A 1 96 ? -9.588 13.630 11.629 1.00 96.31 96 ARG A CA 1
ATOM 780 C C . ARG A 1 96 ? -8.387 13.090 12.405 1.00 96.31 96 ARG A C 1
ATOM 782 O O . ARG A 1 96 ? -8.203 13.456 13.563 1.00 96.31 96 ARG A O 1
ATOM 789 N N . ALA A 1 97 ? -7.573 12.237 11.786 1.00 96.25 97 ALA A N 1
ATOM 790 C CA . ALA A 1 97 ? -6.393 11.665 12.428 1.00 96.25 97 ALA A CA 1
ATOM 791 C C . ALA A 1 97 ? -5.354 12.740 12.783 1.00 96.25 97 ALA A C 1
ATOM 793 O O . ALA A 1 97 ? -4.778 12.692 13.867 1.00 96.25 97 ALA A O 1
ATOM 794 N N . LEU A 1 98 ? -5.166 13.738 11.915 1.00 96.50 98 LEU A N 1
ATOM 795 C CA . LEU A 1 98 ? -4.280 14.874 12.147 1.00 96.50 98 LEU A CA 1
ATOM 796 C C . LEU A 1 98 ? -4.743 15.707 13.347 1.00 96.50 98 LEU A C 1
ATOM 798 O O . LEU A 1 98 ? -3.937 15.999 14.225 1.00 96.50 98 LEU A O 1
ATOM 802 N N . LEU A 1 99 ? -6.038 16.031 13.424 1.00 96.50 99 LEU A N 1
ATOM 803 C CA . LEU A 1 99 ? -6.619 16.768 14.550 1.00 96.50 99 LEU A CA 1
ATOM 804 C C . LEU A 1 99 ? -6.428 16.019 15.877 1.00 96.50 99 LEU A C 1
ATOM 806 O O . LEU A 1 99 ? -6.037 16.604 16.885 1.00 96.50 99 LEU A O 1
ATOM 810 N N . LEU A 1 100 ? -6.677 14.710 15.878 1.00 95.06 100 LEU A N 1
ATOM 811 C CA . LEU A 1 100 ? -6.490 13.870 17.059 1.00 95.06 100 LEU A CA 1
ATOM 812 C C . LEU A 1 100 ? -5.023 13.760 17.464 1.00 95.06 100 LEU A C 1
ATOM 814 O O . LEU A 1 100 ? -4.711 13.864 18.649 1.00 95.06 100 LEU A O 1
ATOM 818 N N . SER A 1 101 ? -4.128 13.609 16.487 1.00 94.75 101 SER A N 1
ATOM 819 C CA . SER A 1 101 ? -2.685 13.580 16.717 1.00 94.75 101 SER A CA 1
ATOM 820 C C . SER A 1 101 ? -2.188 14.899 17.303 1.00 94.75 101 SER A C 1
ATOM 822 O O . SER A 1 101 ? -1.399 14.873 18.243 1.00 94.75 101 SER A O 1
ATOM 824 N N . ALA A 1 102 ? -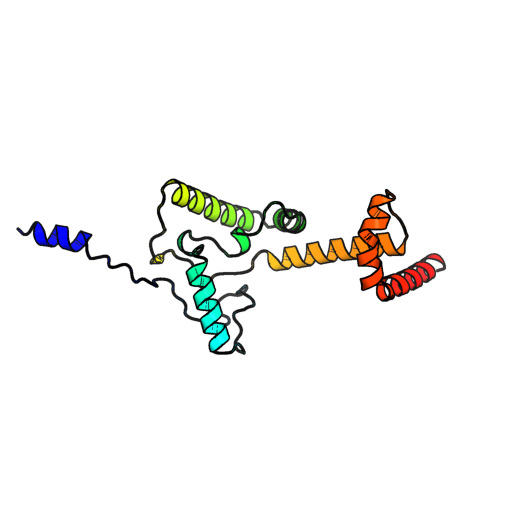2.664 16.036 16.787 1.00 96.56 102 ALA A N 1
ATOM 825 C CA . ALA A 1 102 ? -2.314 17.363 17.290 1.00 96.56 102 ALA A CA 1
ATOM 826 C C . ALA A 1 102 ? -2.763 17.564 18.746 1.00 96.56 102 ALA A C 1
ATOM 828 O O . ALA A 1 102 ? -2.047 18.163 19.539 1.00 96.56 102 ALA A O 1
ATOM 829 N N . ASN A 1 103 ? -3.917 17.004 19.113 1.00 95.75 103 ASN A N 1
ATOM 830 C CA . ASN A 1 103 ? -4.443 17.066 20.476 1.00 95.75 103 ASN A CA 1
ATOM 831 C C . ASN A 1 103 ? -3.909 15.953 21.396 1.00 95.75 103 ASN A C 1
ATOM 833 O O . ASN A 1 103 ? -4.292 15.904 22.564 1.00 95.75 103 ASN A O 1
ATOM 837 N N . HIS A 1 104 ? -3.081 15.034 20.886 1.00 93.00 104 HIS A N 1
ATOM 838 C CA . HIS A 1 104 ? -2.667 13.806 21.577 1.00 93.00 104 HIS A CA 1
ATOM 839 C C . HIS A 1 104 ? -3.851 12.983 22.126 1.00 93.00 104 HIS A C 1
ATOM 841 O O . HIS A 1 104 ? -3.787 12.386 23.203 1.00 93.00 104 HIS A O 1
ATOM 847 N N . GLN A 1 105 ? -4.953 12.952 21.375 1.00 92.44 105 GLN A N 1
ATOM 848 C CA . GLN A 1 105 ? -6.179 12.232 21.709 1.00 92.44 105 GLN A CA 1
ATOM 849 C C . GLN A 1 105 ? -6.378 11.019 20.794 1.00 92.44 105 GLN A C 1
ATOM 851 O O . GLN A 1 105 ? -5.803 10.915 19.714 1.00 92.44 105 GLN A O 1
ATOM 856 N N . ILE A 1 106 ? -7.218 10.087 21.238 1.00 91.38 106 ILE A N 1
ATOM 857 C CA . ILE A 1 106 ? -7.623 8.901 20.472 1.00 91.38 106 ILE A CA 1
ATOM 858 C C . ILE A 1 106 ? -9.142 8.884 20.323 1.00 91.38 106 ILE A C 1
ATOM 860 O O . ILE A 1 106 ? -9.842 9.435 21.178 1.00 91.38 106 ILE A O 1
ATOM 864 N N . LEU A 1 107 ? -9.658 8.228 19.277 1.00 90.56 107 LEU A N 1
ATOM 865 C CA . LEU A 1 107 ? -11.106 8.065 19.138 1.00 90.56 107 LEU A CA 1
ATOM 866 C C . LEU A 1 107 ? -11.676 7.244 20.307 1.00 90.56 107 LEU A C 1
ATOM 868 O O . LEU A 1 107 ? -10.978 6.383 20.860 1.00 90.56 107 LEU A O 1
ATOM 872 N N . PRO A 1 108 ? -12.962 7.445 20.645 1.00 90.25 108 PRO A N 1
ATOM 873 C CA . PRO A 1 108 ? -13.725 6.481 21.426 1.00 90.25 108 PRO A CA 1
ATOM 874 C C . PRO A 1 108 ? -13.658 5.088 20.792 1.00 90.25 108 PRO A C 1
ATOM 876 O O . PRO A 1 108 ? -13.639 4.955 19.569 1.00 90.25 108 PRO A O 1
ATOM 879 N N . THR A 1 109 ? -13.657 4.056 21.630 1.00 84.94 109 THR A N 1
ATOM 880 C CA . THR A 1 109 ? -13.489 2.653 21.222 1.00 84.94 109 THR A CA 1
ATOM 881 C C . THR A 1 109 ? -14.531 2.187 20.213 1.00 84.94 109 THR A C 1
ATOM 883 O O . THR A 1 109 ? -14.210 1.428 19.306 1.00 84.94 109 THR A O 1
ATOM 886 N N . ASP A 1 110 ? -15.753 2.703 20.322 1.00 85.75 110 ASP A N 1
ATOM 887 C CA . ASP A 1 110 ? -16.886 2.324 19.470 1.00 85.75 110 ASP A CA 1
ATOM 888 C C . ASP A 1 110 ? -16.724 2.825 18.026 1.00 85.75 110 ASP A C 1
ATOM 890 O O . ASP A 1 110 ? -17.383 2.339 17.112 1.00 85.75 110 ASP A O 1
ATOM 894 N N . GLN A 1 111 ? -15.844 3.809 17.817 1.00 87.81 111 GLN A N 1
ATOM 895 C CA . GLN A 1 111 ? -15.545 4.396 16.510 1.00 87.81 111 GLN A CA 1
ATOM 896 C C . GLN A 1 111 ? -14.259 3.834 15.892 1.00 87.81 111 GLN A C 1
ATOM 898 O O . GLN A 1 111 ? -13.837 4.294 14.828 1.00 87.81 111 GLN A O 1
ATOM 903 N N . TRP A 1 112 ? -13.599 2.884 16.560 1.00 89.94 112 TRP A N 1
ATOM 904 C CA . TRP A 1 112 ? -12.417 2.232 16.010 1.00 89.94 112 TRP A CA 1
ATOM 905 C C . TRP A 1 112 ? -12.823 1.342 14.844 1.00 89.94 112 TRP A C 1
ATOM 907 O O . TRP A 1 112 ? -13.829 0.635 14.902 1.00 89.94 112 TRP A O 1
ATOM 917 N N . THR A 1 113 ? -12.030 1.373 13.776 1.00 88.12 113 THR A N 1
ATOM 918 C CA . THR A 1 113 ? -12.250 0.489 12.635 1.00 88.12 113 THR A CA 1
ATOM 919 C C . THR A 1 113 ? -12.048 -0.960 13.093 1.00 88.12 113 THR A C 1
ATOM 921 O O . THR A 1 113 ? -11.000 -1.276 13.663 1.00 88.12 113 THR A O 1
ATOM 924 N N . PRO A 1 114 ? -13.050 -1.844 12.930 1.00 87.56 114 PRO A N 1
ATOM 925 C CA . PRO A 1 114 ? -12.857 -3.258 13.203 1.00 87.56 114 PRO A CA 1
ATOM 926 C C . PRO A 1 114 ? -11.962 -3.859 12.122 1.00 87.56 114 PRO A C 1
ATOM 928 O O . PRO A 1 114 ? -11.921 -3.369 10.991 1.00 87.56 114 PRO A O 1
ATOM 931 N N . MET A 1 115 ? -11.268 -4.941 12.467 1.00 86.69 115 MET A N 1
ATOM 932 C CA . MET A 1 115 ? -10.291 -5.556 11.568 1.00 86.69 115 MET A CA 1
ATOM 933 C C . MET A 1 115 ? -10.925 -6.031 10.255 1.00 86.69 115 MET A C 1
ATOM 935 O O . MET A 1 115 ? -10.343 -5.835 9.195 1.00 86.69 115 MET A O 1
ATOM 939 N N . ASP A 1 116 ? -12.140 -6.579 10.319 1.00 86.00 116 ASP A N 1
ATOM 940 C CA . ASP A 1 116 ? -12.865 -7.037 9.133 1.00 86.00 116 ASP A CA 1
ATOM 941 C C . ASP A 1 116 ? -13.241 -5.893 8.179 1.00 86.00 116 ASP A C 1
ATOM 943 O O . ASP A 1 116 ? -13.289 -6.108 6.973 1.00 86.00 116 ASP A O 1
ATOM 947 N N . ALA A 1 117 ? -13.521 -4.691 8.703 1.00 86.00 117 ALA A N 1
ATOM 948 C CA . ALA A 1 117 ? -13.952 -3.547 7.888 1.00 86.00 117 ALA A CA 1
ATOM 949 C C . ALA A 1 117 ? -12.790 -2.792 7.234 1.00 86.00 117 ALA A C 1
ATOM 951 O O . ALA A 1 117 ? -13.028 -1.918 6.389 1.00 86.00 117 ALA A O 1
ATOM 952 N N . ASP A 1 118 ? -11.552 -3.082 7.639 1.00 89.19 118 ASP A N 1
ATOM 953 C CA . ASP A 1 118 ? -10.382 -2.555 6.955 1.00 89.19 118 ASP A CA 1
ATOM 954 C C . ASP A 1 118 ? -10.283 -3.205 5.574 1.00 89.19 118 ASP A C 1
ATOM 956 O O . ASP A 1 118 ? -10.337 -4.427 5.430 1.00 89.19 118 ASP A O 1
ATOM 960 N N . HIS A 1 119 ? -10.214 -2.363 4.549 1.00 87.81 119 HIS A N 1
ATOM 961 C CA . HIS A 1 119 ? -10.354 -2.789 3.167 1.00 87.81 119 HIS A CA 1
ATOM 962 C C . HIS A 1 119 ? -9.338 -2.116 2.261 1.00 87.81 119 HIS A C 1
ATOM 964 O O . HIS A 1 119 ? -8.981 -0.941 2.424 1.00 87.81 119 HIS A O 1
ATOM 970 N N . GLN A 1 120 ? -8.909 -2.871 1.256 1.00 87.75 120 GLN A N 1
ATOM 971 C CA . GLN A 1 120 ? -7.836 -2.485 0.359 1.00 87.75 120 GLN A CA 1
ATOM 972 C C . GLN A 1 120 ? -8.344 -1.733 -0.885 1.00 87.75 120 GLN A C 1
ATOM 974 O O . GLN A 1 120 ? -8.245 -2.189 -2.020 1.00 87.75 120 GLN A O 1
ATOM 979 N N . TYR A 1 121 ? -8.908 -0.537 -0.680 1.00 90.00 121 TYR A N 1
ATOM 980 C CA . TYR A 1 121 ? -9.502 0.265 -1.763 1.00 90.00 121 TYR A CA 1
ATOM 981 C C . TYR A 1 121 ? -8.530 0.714 -2.877 1.00 90.00 121 TYR A C 1
ATOM 983 O O . TYR A 1 121 ? -8.992 1.097 -3.950 1.00 90.00 121 TYR A O 1
ATOM 991 N N . LEU A 1 122 ? -7.210 0.722 -2.645 1.00 92.38 122 LEU A N 1
ATOM 992 C CA . LEU A 1 122 ? -6.217 1.276 -3.578 1.00 92.38 122 LEU A CA 1
ATOM 993 C C . LEU A 1 122 ? -5.480 0.189 -4.376 1.00 92.38 122 LEU A C 1
ATOM 995 O O . LEU A 1 122 ? -4.901 0.483 -5.422 1.00 92.38 122 LEU A O 1
ATOM 999 N N . ASP A 1 123 ? -5.523 -1.063 -3.925 1.00 91.75 123 ASP A N 1
ATOM 1000 C CA . ASP A 1 123 ? -4.801 -2.175 -4.544 1.00 91.75 123 ASP A CA 1
ATOM 1001 C C . ASP A 1 123 ? -5.104 -2.432 -6.026 1.00 91.75 123 ASP A C 1
ATOM 1003 O O . ASP A 1 123 ? -4.134 -2.599 -6.774 1.00 91.75 123 ASP A O 1
ATOM 1007 N N . PRO A 1 124 ? -6.359 -2.383 -6.526 1.00 92.69 124 PRO A N 1
ATOM 1008 C CA . PRO A 1 124 ? -6.587 -2.544 -7.963 1.00 92.69 124 PRO A CA 1
ATOM 1009 C C . PRO A 1 124 ? -5.904 -1.436 -8.780 1.00 92.69 124 PRO A C 1
ATOM 1011 O O . PRO A 1 124 ? -5.325 -1.691 -9.836 1.00 92.69 124 PRO A O 1
ATOM 1014 N N . LEU A 1 125 ? -5.892 -0.201 -8.268 1.00 94.62 125 LEU A N 1
ATOM 1015 C CA . LEU A 1 125 ? -5.256 0.934 -8.939 1.00 94.62 125 LEU A CA 1
ATOM 1016 C C . LEU A 1 125 ? -3.725 0.826 -8.904 1.00 94.62 125 LEU A C 1
ATOM 1018 O O . LEU A 1 125 ? -3.065 1.142 -9.895 1.00 94.62 125 LEU A O 1
ATOM 1022 N N . ILE A 1 126 ? -3.161 0.333 -7.796 1.00 95.50 126 ILE A N 1
ATOM 1023 C CA . ILE A 1 126 ? -1.722 0.061 -7.660 1.00 95.50 126 ILE A CA 1
ATOM 1024 C C . ILE A 1 126 ? -1.291 -1.045 -8.620 1.00 95.50 126 ILE A C 1
ATOM 1026 O O . ILE A 1 126 ? -0.241 -0.921 -9.254 1.00 95.50 126 ILE A O 1
ATOM 1030 N N . HIS A 1 127 ? -2.075 -2.119 -8.732 1.00 95.38 127 HIS A N 1
ATOM 1031 C CA . HIS A 1 127 ? -1.783 -3.221 -9.643 1.00 95.38 127 HIS A CA 1
ATOM 1032 C C . HIS A 1 127 ? -1.730 -2.735 -11.094 1.00 95.38 127 HIS A C 1
ATOM 1034 O O . HIS A 1 127 ? -0.721 -2.946 -11.770 1.00 95.38 127 HIS A O 1
ATOM 1040 N N . ASN A 1 128 ? -2.746 -1.982 -11.525 1.00 95.62 128 ASN A N 1
ATOM 1041 C CA . ASN A 1 128 ? -2.798 -1.403 -12.867 1.00 95.62 128 ASN A CA 1
ATOM 1042 C C . ASN A 1 128 ? -1.607 -0.465 -13.128 1.00 95.62 128 ASN A C 1
ATOM 1044 O O . ASN A 1 128 ? -0.952 -0.562 -14.162 1.00 95.62 128 ASN A O 1
ATOM 1048 N N . ALA A 1 129 ? -1.260 0.402 -12.169 1.00 96.75 129 ALA A N 1
ATOM 1049 C CA . ALA A 1 129 ? -0.116 1.305 -12.304 1.00 96.75 129 ALA A CA 1
ATOM 1050 C C . ALA A 1 129 ? 1.222 0.549 -12.414 1.00 96.75 129 ALA A C 1
ATOM 1052 O O . ALA A 1 129 ? 2.055 0.876 -13.263 1.00 96.75 129 ALA A O 1
ATOM 1053 N N . LYS A 1 130 ? 1.431 -0.488 -11.590 1.00 96.25 130 LYS A N 1
ATOM 1054 C CA . LYS A 1 130 ? 2.620 -1.356 -11.661 1.00 96.25 130 LYS A CA 1
ATOM 1055 C C . LYS A 1 130 ? 2.713 -2.069 -13.003 1.00 96.25 130 LYS A C 1
ATOM 1057 O O . LYS A 1 130 ? 3.801 -2.136 -13.574 1.00 96.25 130 LYS A O 1
ATOM 1062 N N . GLN A 1 131 ? 1.593 -2.591 -13.494 1.00 96.50 131 GLN A N 1
ATOM 1063 C CA . GLN A 1 131 ? 1.538 -3.284 -14.771 1.00 96.50 131 GLN A CA 1
ATOM 1064 C C . GLN A 1 131 ? 1.891 -2.344 -15.927 1.00 96.50 131 GLN A C 1
ATOM 1066 O O . GLN A 1 131 ? 2.777 -2.671 -16.710 1.00 96.50 131 GLN A O 1
ATOM 1071 N N . GLU A 1 132 ? 1.302 -1.150 -15.981 1.00 96.00 132 GLU A N 1
ATOM 1072 C CA . GLU A 1 132 ? 1.621 -0.156 -17.012 1.00 96.00 132 GLU A CA 1
ATOM 1073 C C . GLU A 1 132 ? 3.100 0.243 -17.008 1.00 96.00 132 GLU A C 1
ATOM 1075 O O . GLU A 1 132 ? 3.725 0.338 -18.064 1.00 96.00 132 GLU A O 1
ATOM 1080 N N . ILE A 1 133 ? 3.685 0.483 -15.828 1.00 95.12 133 ILE A N 1
ATOM 1081 C CA . ILE A 1 133 ? 5.110 0.829 -15.714 1.00 95.12 133 ILE A CA 1
ATOM 1082 C C . ILE A 1 133 ? 5.971 -0.325 -16.226 1.00 95.12 133 ILE A C 1
ATOM 1084 O O . ILE A 1 133 ? 6.902 -0.101 -16.997 1.00 95.12 133 ILE A O 1
ATOM 1088 N N . ASN A 1 134 ? 5.640 -1.554 -15.833 1.00 95.44 134 ASN A N 1
ATOM 1089 C CA . ASN A 1 134 ? 6.347 -2.751 -16.264 1.00 95.44 134 ASN A CA 1
ATOM 1090 C C . ASN A 1 134 ? 6.251 -2.948 -17.788 1.00 95.44 134 ASN A C 1
ATOM 1092 O O . ASN A 1 134 ? 7.255 -3.222 -18.439 1.00 95.44 134 ASN A O 1
ATOM 1096 N N . GLU A 1 135 ? 5.074 -2.746 -18.380 1.00 95.00 135 GLU A N 1
ATOM 1097 C CA . GLU A 1 135 ? 4.865 -2.823 -19.829 1.00 95.00 135 GLU A CA 1
ATOM 1098 C C . GLU A 1 135 ? 5.652 -1.742 -20.578 1.00 95.00 135 GLU A C 1
ATOM 1100 O O . GLU A 1 135 ? 6.358 -2.058 -21.537 1.00 95.00 135 GLU A O 1
ATOM 1105 N N . ARG A 1 136 ? 5.632 -0.486 -20.105 1.00 93.94 136 ARG A N 1
ATOM 1106 C CA . ARG A 1 136 ? 6.453 0.601 -20.673 1.00 93.94 136 ARG A CA 1
ATOM 1107 C C . ARG A 1 136 ? 7.940 0.269 -20.611 1.00 93.94 136 ARG A C 1
ATOM 1109 O O . ARG A 1 136 ? 8.655 0.443 -21.593 1.00 93.94 136 ARG A O 1
ATOM 1116 N N . GLN A 1 137 ? 8.402 -0.243 -19.474 1.00 94.62 137 GLN A N 1
ATOM 1117 C CA . GLN A 1 137 ? 9.784 -0.670 -19.273 1.00 94.62 137 GLN A CA 1
ATOM 1118 C C . GLN A 1 137 ? 10.171 -1.825 -20.204 1.00 94.62 137 GLN A C 1
ATOM 1120 O O . GLN A 1 137 ? 11.253 -1.799 -20.798 1.00 94.62 137 GLN A O 1
ATOM 1125 N N . MET A 1 138 ? 9.288 -2.814 -20.383 1.00 94.62 138 MET A N 1
ATOM 1126 C CA . MET A 1 138 ? 9.486 -3.897 -21.348 1.00 94.62 138 MET A CA 1
ATOM 1127 C C . MET A 1 138 ? 9.576 -3.366 -22.777 1.00 94.62 138 MET A C 1
ATOM 1129 O O . MET A 1 138 ? 10.485 -3.777 -23.498 1.00 94.62 138 MET A O 1
ATOM 1133 N N . MET A 1 139 ? 8.695 -2.443 -23.172 1.00 93.62 139 MET A N 1
ATOM 1134 C CA . MET A 1 139 ? 8.696 -1.855 -24.515 1.00 93.62 139 MET A CA 1
ATOM 1135 C C . MET A 1 139 ? 9.953 -1.027 -24.780 1.00 93.62 139 MET A C 1
ATOM 1137 O O . MET A 1 139 ? 10.638 -1.292 -25.767 1.00 93.62 139 MET A O 1
ATOM 1141 N N . LYS A 1 140 ? 10.341 -0.135 -23.856 1.00 93.25 140 LYS A N 1
ATOM 1142 C CA . LYS A 1 140 ? 11.611 0.611 -23.932 1.00 93.25 140 LYS A CA 1
ATOM 1143 C C . LYS A 1 140 ? 12.801 -0.333 -24.122 1.00 93.25 140 LYS A C 1
ATOM 1145 O O . LYS A 1 140 ? 13.622 -0.167 -25.020 1.00 93.25 140 LYS A O 1
ATOM 1150 N N . CYS A 1 141 ? 12.862 -1.404 -23.329 1.00 92.56 141 CYS A N 1
ATOM 1151 C CA . CYS A 1 141 ? 13.937 -2.390 -23.434 1.00 92.56 141 CYS A CA 1
ATOM 1152 C C . CYS A 1 141 ? 13.905 -3.205 -24.733 1.00 92.56 141 CYS A C 1
ATOM 1154 O O . CYS A 1 141 ? 14.962 -3.583 -25.254 1.00 92.56 141 CYS A O 1
ATOM 1156 N N . ALA A 1 142 ? 12.714 -3.530 -25.235 1.00 92.06 142 ALA A N 1
ATOM 1157 C CA . ALA A 1 142 ? 12.541 -4.260 -26.481 1.00 92.06 142 ALA A CA 1
ATOM 1158 C C . ALA A 1 142 ? 13.018 -3.428 -27.673 1.00 92.06 142 ALA A C 1
ATOM 1160 O O . ALA A 1 142 ? 13.800 -3.953 -28.466 1.00 92.06 142 ALA A O 1
ATOM 1161 N N . LEU A 1 143 ? 12.630 -2.155 -27.735 1.00 90.62 143 LEU A N 1
ATOM 1162 C CA . LEU A 1 143 ? 12.979 -1.232 -28.815 1.00 90.62 143 LEU A CA 1
ATOM 1163 C C . LEU A 1 143 ? 14.407 -0.678 -28.706 1.00 90.62 143 LEU A C 1
ATOM 1165 O O . LEU A 1 143 ? 14.989 -0.315 -29.718 1.00 90.62 143 LEU A O 1
ATOM 1169 N N . LEU A 1 144 ? 15.014 -0.733 -27.512 1.00 88.88 144 LEU A N 1
ATOM 1170 C CA . LEU A 1 144 ? 16.268 -0.038 -27.178 1.00 88.88 144 LEU A CA 1
ATOM 1171 C C . LEU A 1 144 ? 16.136 1.496 -27.224 1.00 88.88 144 LEU A C 1
ATOM 1173 O O . LEU A 1 144 ? 17.145 2.188 -27.350 1.00 88.88 144 LEU A O 1
ATOM 1177 N N . ASP A 1 145 ? 14.916 2.000 -27.045 1.00 90.38 145 ASP A N 1
ATOM 1178 C CA . ASP A 1 145 ? 14.589 3.425 -27.001 1.00 90.38 145 ASP A CA 1
ATOM 1179 C C . ASP A 1 145 ? 14.845 3.968 -25.590 1.00 90.38 145 ASP A C 1
ATOM 1181 O O . ASP A 1 145 ? 13.951 4.007 -24.740 1.00 90.38 145 ASP A O 1
ATOM 1185 N N . PHE A 1 146 ? 16.099 4.327 -25.324 1.00 92.38 146 PHE A N 1
ATOM 1186 C CA . PHE A 1 146 ? 16.516 4.993 -24.089 1.00 92.38 146 PHE A CA 1
ATOM 1187 C C . PHE A 1 146 ? 16.865 6.445 -24.394 1.00 92.38 146 PHE A C 1
ATOM 1189 O O . PHE A 1 146 ? 17.523 6.714 -25.399 1.00 92.38 146 PHE A O 1
ATOM 1196 N N . GLU A 1 147 ? 16.450 7.360 -23.523 1.00 90.00 147 GLU A N 1
ATOM 1197 C CA . GLU A 1 147 ? 16.722 8.792 -23.685 1.00 90.00 147 GLU A CA 1
ATOM 1198 C C . GLU A 1 147 ? 18.196 9.091 -23.376 1.00 90.00 147 GLU A C 1
ATOM 1200 O O . GLU A 1 147 ? 18.870 9.761 -24.155 1.00 90.00 147 GLU A O 1
ATOM 1205 N N . ASP A 1 148 ? 18.719 8.487 -22.301 1.00 93.44 148 ASP A N 1
ATOM 1206 C CA . ASP A 1 148 ? 20.084 8.688 -21.813 1.00 93.44 148 ASP A CA 1
ATOM 1207 C C . ASP A 1 148 ? 20.837 7.370 -21.551 1.00 93.44 148 ASP A C 1
ATOM 1209 O O . ASP A 1 148 ? 20.267 6.301 -21.301 1.00 93.44 148 ASP A O 1
ATOM 1213 N N . TYR A 1 149 ? 22.173 7.448 -21.513 1.00 91.06 149 TYR A N 1
ATOM 1214 C CA . TYR A 1 149 ? 23.031 6.315 -21.133 1.00 91.06 149 TYR A CA 1
ATOM 1215 C C . TYR A 1 149 ? 22.759 5.821 -19.702 1.00 91.06 149 TYR A C 1
ATOM 1217 O O . TYR A 1 149 ? 22.812 4.620 -19.433 1.00 91.06 149 TYR A O 1
ATOM 1225 N N . THR A 1 150 ? 22.445 6.736 -18.785 1.00 92.56 150 THR A N 1
ATOM 1226 C CA . THR A 1 150 ? 22.116 6.419 -17.389 1.00 92.56 150 THR A CA 1
ATOM 1227 C C . THR A 1 150 ? 20.860 5.555 -17.303 1.00 92.56 150 THR A C 1
ATOM 1229 O O . THR A 1 150 ? 20.879 4.536 -16.617 1.00 92.56 150 THR A O 1
ATOM 1232 N N . GLU A 1 151 ? 19.810 5.892 -18.058 1.00 92.25 151 GLU A N 1
ATOM 1233 C CA . GLU A 1 151 ? 18.582 5.096 -18.157 1.00 92.25 151 GLU A CA 1
ATOM 1234 C C . GLU A 1 151 ? 18.879 3.695 -18.704 1.00 92.25 151 GLU A C 1
ATOM 1236 O O . GLU A 1 151 ? 18.447 2.682 -18.153 1.00 92.25 151 GLU A O 1
ATOM 1241 N N . ARG A 1 152 ? 19.707 3.604 -19.748 1.00 92.19 152 ARG A N 1
ATOM 1242 C CA . ARG A 1 152 ? 20.123 2.306 -20.291 1.00 92.19 152 ARG A CA 1
ATOM 1243 C C . ARG A 1 152 ? 20.817 1.432 -19.241 1.00 92.19 152 ARG A C 1
ATOM 1245 O O . ARG A 1 152 ? 20.612 0.214 -19.248 1.00 92.19 152 ARG A O 1
ATOM 1252 N N . LEU A 1 153 ? 21.634 2.026 -18.367 1.00 92.94 153 LEU A N 1
ATOM 1253 C CA . LEU A 1 153 ? 22.326 1.318 -17.288 1.00 92.94 153 LEU A CA 1
ATOM 1254 C C . LEU A 1 153 ? 21.380 0.888 -16.161 1.00 92.94 153 LEU A C 1
ATOM 1256 O O . LEU A 1 153 ? 21.429 -0.269 -15.742 1.00 92.94 153 LEU A O 1
ATOM 1260 N N . THR A 1 154 ? 20.502 1.775 -15.686 1.00 92.75 154 THR A N 1
ATOM 1261 C CA . THR A 1 154 ? 19.550 1.454 -14.604 1.00 92.75 154 THR A CA 1
ATOM 1262 C C . THR A 1 154 ? 18.577 0.347 -15.006 1.00 92.75 154 THR A C 1
ATOM 1264 O O . THR A 1 154 ? 18.126 -0.425 -14.160 1.00 92.75 154 THR A O 1
ATOM 1267 N N . MET A 1 155 ? 18.317 0.204 -16.306 1.00 93.62 155 MET A N 1
ATOM 1268 C CA . MET A 1 155 ? 17.449 -0.828 -16.869 1.00 93.62 155 MET A CA 1
ATOM 1269 C C . MET A 1 155 ? 18.139 -2.185 -17.092 1.00 93.62 155 MET A C 1
ATOM 1271 O O . MET A 1 155 ? 17.460 -3.167 -17.395 1.00 93.62 155 MET A O 1
ATOM 1275 N N . ILE A 1 156 ? 19.463 -2.305 -16.921 1.00 92.19 156 ILE A N 1
ATOM 1276 C CA . ILE A 1 156 ? 20.187 -3.588 -17.033 1.00 92.19 156 ILE A CA 1
ATOM 1277 C C . ILE A 1 156 ? 19.582 -4.693 -16.150 1.00 92.19 156 ILE A C 1
ATOM 1279 O O . ILE A 1 156 ? 19.253 -5.745 -16.705 1.00 92.19 156 ILE A O 1
ATOM 1283 N N . PRO A 1 157 ? 19.387 -4.512 -14.826 1.00 95.00 157 PRO A N 1
ATOM 1284 C CA . PRO A 1 157 ? 18.809 -5.562 -13.987 1.00 95.00 157 PRO A CA 1
ATOM 1285 C C . PRO A 1 157 ? 17.422 -5.990 -14.478 1.00 95.00 157 PRO A C 1
ATOM 1287 O O . PRO A 1 157 ? 17.148 -7.183 -14.575 1.00 95.00 157 PRO A O 1
ATOM 1290 N N . PHE A 1 158 ? 16.580 -5.035 -14.882 1.00 94.69 158 PHE A N 1
ATOM 1291 C CA . PHE A 1 158 ? 15.250 -5.314 -15.426 1.00 94.69 158 PHE A CA 1
ATOM 1292 C C . PHE A 1 158 ? 15.300 -6.137 -16.722 1.00 94.69 158 PHE A C 1
ATOM 1294 O O . PHE A 1 158 ? 14.494 -7.044 -16.936 1.00 94.69 158 PHE A O 1
ATOM 1301 N N . ARG A 1 159 ? 16.266 -5.844 -17.598 1.00 93.12 159 ARG A N 1
ATOM 1302 C CA . ARG A 1 159 ? 16.478 -6.591 -18.844 1.00 93.12 159 ARG A CA 1
ATOM 1303 C C . ARG A 1 159 ? 16.952 -8.011 -18.587 1.00 93.12 159 ARG A C 1
ATOM 1305 O O . ARG A 1 159 ? 16.519 -8.917 -19.290 1.00 93.12 159 ARG A O 1
ATOM 1312 N N . MET A 1 160 ? 17.821 -8.198 -17.598 1.00 93.75 160 MET A N 1
ATOM 1313 C CA . MET A 1 160 ? 18.337 -9.516 -17.230 1.00 93.75 160 MET A CA 1
ATOM 1314 C C . MET A 1 160 ? 17.226 -10.399 -16.658 1.00 93.75 160 MET A C 1
ATOM 1316 O O . MET A 1 160 ? 17.081 -11.543 -17.082 1.00 93.75 160 MET A O 1
ATOM 1320 N N . THR A 1 161 ? 16.385 -9.861 -15.770 1.00 95.50 161 THR A N 1
ATOM 1321 C CA . THR A 1 161 ? 15.265 -10.617 -15.186 1.00 95.50 161 THR A CA 1
ATOM 1322 C C . THR A 1 161 ? 14.167 -10.938 -16.204 1.00 95.50 161 THR A C 1
ATOM 1324 O O . THR A 1 161 ? 13.539 -11.991 -16.115 1.00 95.50 161 THR A O 1
ATOM 1327 N N . ASN A 1 162 ? 13.954 -10.078 -17.206 1.00 95.31 162 ASN A N 1
ATOM 1328 C CA . ASN A 1 162 ? 12.901 -10.236 -18.217 1.00 95.31 162 ASN A CA 1
ATOM 1329 C C . ASN A 1 162 ? 13.414 -10.622 -19.617 1.00 95.31 162 ASN A C 1
ATOM 1331 O O . ASN A 1 162 ? 12.690 -10.454 -20.602 1.00 95.31 162 ASN A O 1
ATOM 1335 N N . ALA A 1 163 ? 14.630 -11.162 -19.735 1.00 94.06 163 ALA A N 1
ATOM 1336 C CA . ALA A 1 163 ? 15.297 -11.381 -21.022 1.00 94.06 163 ALA A CA 1
ATOM 1337 C C . ALA A 1 163 ? 14.454 -12.194 -22.024 1.00 94.06 163 ALA A C 1
ATOM 1339 O O . ALA A 1 163 ? 14.292 -11.782 -23.173 1.00 94.06 163 ALA A O 1
ATOM 1340 N N . LEU A 1 164 ? 13.852 -13.305 -21.580 1.00 95.62 164 LEU A N 1
ATOM 1341 C CA . LEU A 1 164 ? 12.998 -14.156 -22.421 1.00 95.62 164 LEU A CA 1
ATOM 1342 C C . LEU A 1 164 ? 11.747 -13.423 -22.920 1.00 95.62 164 LEU A C 1
ATOM 1344 O O . LEU A 1 164 ? 11.378 -13.543 -24.089 1.00 95.62 164 LEU A O 1
ATOM 1348 N N . LYS A 1 165 ? 11.104 -12.637 -22.046 1.00 94.75 165 LYS A N 1
ATOM 1349 C CA . LYS A 1 165 ? 9.911 -11.855 -22.400 1.00 94.75 165 LYS A CA 1
ATOM 1350 C C . LYS A 1 165 ? 10.256 -10.787 -23.431 1.00 94.75 165 LYS A C 1
ATOM 1352 O O . LYS A 1 165 ? 9.562 -10.666 -24.434 1.00 94.75 165 LYS A O 1
ATOM 1357 N N . ILE A 1 166 ? 11.363 -10.073 -23.223 1.00 94.94 166 ILE A N 1
ATOM 1358 C CA . ILE A 1 166 ? 11.854 -9.043 -24.147 1.00 94.94 166 ILE A CA 1
ATOM 1359 C C . ILE A 1 166 ? 12.217 -9.661 -25.501 1.00 94.94 166 ILE A C 1
ATOM 1361 O O . ILE A 1 166 ? 11.866 -9.110 -26.542 1.00 94.94 166 ILE A O 1
ATOM 1365 N N . TRP A 1 167 ? 12.883 -10.818 -25.512 1.00 94.00 167 TRP A N 1
ATOM 1366 C CA . TRP A 1 167 ? 13.214 -11.525 -26.749 1.00 94.00 167 TRP A CA 1
ATOM 1367 C C . TRP A 1 167 ? 11.958 -11.923 -27.535 1.00 94.00 167 TRP A C 1
ATOM 1369 O O . TRP A 1 167 ? 11.868 -11.644 -28.731 1.00 94.00 167 TRP A O 1
ATOM 1379 N N . LYS A 1 168 ? 10.953 -12.486 -26.852 1.00 95.62 168 LYS A N 1
ATOM 1380 C CA . LYS A 1 168 ? 9.664 -12.837 -27.463 1.00 95.62 168 LYS A CA 1
ATOM 1381 C C . LYS A 1 168 ? 8.938 -11.606 -28.016 1.00 95.62 168 LYS A C 1
ATOM 1383 O O . LYS A 1 168 ? 8.463 -11.638 -29.148 1.00 95.62 168 LYS A O 1
ATOM 1388 N N . LEU A 1 169 ? 8.900 -10.512 -27.252 1.00 94.25 169 LEU A N 1
ATOM 1389 C CA . LEU A 1 169 ? 8.313 -9.238 -27.682 1.00 94.25 169 LEU A CA 1
ATOM 1390 C C . LEU A 1 169 ? 8.990 -8.701 -28.948 1.00 94.25 169 LEU A C 1
ATOM 1392 O O . LEU A 1 169 ? 8.303 -8.339 -29.896 1.00 94.25 169 LEU A O 1
ATOM 1396 N N . ARG A 1 170 ? 10.326 -8.725 -29.010 1.00 93.12 170 ARG A N 1
ATOM 1397 C CA . ARG A 1 170 ? 11.081 -8.323 -30.209 1.00 93.12 170 ARG A CA 1
ATOM 1398 C C . ARG A 1 170 ? 10.735 -9.170 -31.431 1.00 93.12 170 ARG A C 1
ATOM 1400 O O . ARG A 1 170 ? 10.648 -8.626 -32.526 1.00 93.12 170 ARG A O 1
ATOM 1407 N N . GLY A 1 171 ? 10.551 -10.479 -31.258 1.00 94.19 171 GLY A N 1
ATOM 1408 C CA . GLY A 1 171 ? 10.101 -11.365 -32.334 1.00 94.19 171 GLY A CA 1
ATOM 1409 C C . GLY A 1 171 ? 8.722 -10.968 -32.866 1.00 94.19 171 GLY A C 1
ATOM 1410 O O . GLY A 1 171 ? 8.558 -10.783 -34.068 1.00 94.19 171 GLY A O 1
ATOM 1411 N N . ASN A 1 172 ? 7.760 -10.749 -31.966 1.00 93.75 172 ASN A N 1
ATOM 1412 C CA . ASN A 1 172 ? 6.407 -10.324 -32.335 1.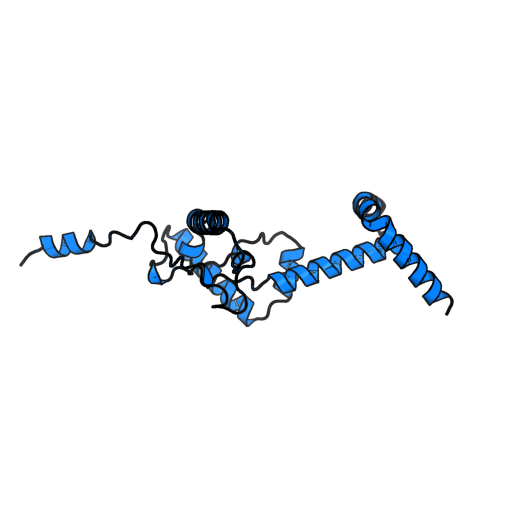00 93.75 172 ASN A CA 1
ATOM 1413 C C . ASN A 1 172 ? 6.400 -8.975 -33.071 1.00 93.75 172 ASN A C 1
ATOM 1415 O O . ASN A 1 172 ? 5.744 -8.850 -34.100 1.00 93.75 172 ASN A O 1
ATOM 1419 N N . LEU A 1 173 ? 7.163 -7.995 -32.579 1.00 90.94 173 LEU A N 1
ATOM 1420 C CA . LEU A 1 173 ? 7.284 -6.673 -33.201 1.00 90.94 173 LEU A CA 1
ATOM 1421 C C . LEU A 1 173 ? 7.887 -6.749 -34.609 1.00 90.94 173 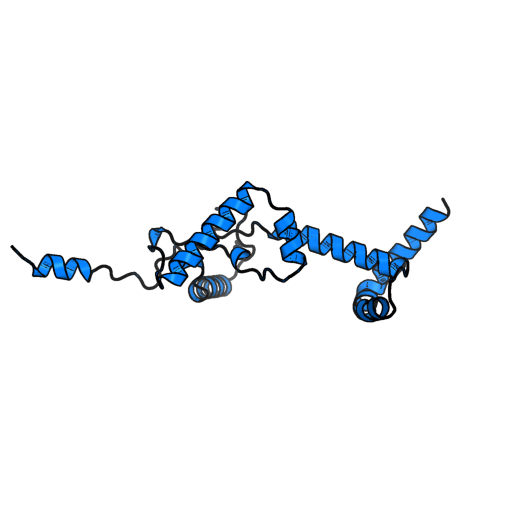LEU A C 1
ATOM 1423 O O . LEU A 1 173 ? 7.396 -6.098 -35.524 1.00 90.94 173 LEU A O 1
ATOM 1427 N N . LYS A 1 174 ? 8.916 -7.583 -34.811 1.00 91.19 174 LYS A N 1
ATOM 1428 C CA . LYS A 1 174 ? 9.490 -7.813 -36.146 1.00 91.19 174 LYS A CA 1
ATOM 1429 C C . LYS A 1 174 ? 8.464 -8.397 -37.114 1.00 91.19 174 LYS A C 1
ATOM 1431 O O . LYS A 1 174 ? 8.416 -7.964 -38.257 1.00 91.19 174 LYS A O 1
ATOM 1436 N N . ASN A 1 175 ? 7.640 -9.337 -36.655 1.00 92.12 175 ASN A N 1
ATOM 1437 C CA . ASN A 1 175 ? 6.598 -9.933 -37.489 1.00 92.12 175 ASN A CA 1
ATOM 1438 C C . ASN A 1 175 ? 5.508 -8.915 -37.864 1.00 92.12 175 ASN A C 1
ATOM 1440 O O . ASN A 1 175 ? 5.022 -8.948 -38.986 1.00 92.12 175 ASN A O 1
ATOM 1444 N N . GLN A 1 176 ? 5.153 -7.999 -36.955 1.00 89.19 176 GLN A N 1
ATOM 1445 C CA . GLN A 1 176 ? 4.170 -6.938 -37.218 1.00 89.19 176 GLN A CA 1
ATOM 1446 C C . GLN A 1 176 ? 4.660 -5.870 -38.202 1.00 89.19 176 GLN A C 1
ATOM 1448 O O . GLN A 1 176 ? 3.839 -5.273 -38.877 1.00 89.19 176 GLN A O 1
ATOM 1453 N N . LEU A 1 177 ? 5.969 -5.615 -38.278 1.00 83.62 177 LEU A N 1
ATOM 1454 C CA . LEU A 1 177 ? 6.544 -4.629 -39.206 1.00 83.62 177 LEU A CA 1
ATOM 1455 C C . LEU A 1 177 ? 6.694 -5.150 -40.644 1.00 83.62 177 LEU A C 1
ATOM 1457 O O . LEU A 1 177 ? 6.903 -4.358 -41.558 1.00 83.62 177 LEU A O 1
ATOM 1461 N N . VAL A 1 178 ? 6.676 -6.472 -40.830 1.00 78.62 178 VAL A N 1
ATOM 1462 C CA . VAL A 1 178 ? 6.851 -7.134 -42.135 1.00 78.62 178 VAL A CA 1
ATOM 1463 C C . VAL A 1 178 ? 5.503 -7.477 -42.790 1.00 78.62 178 VAL A C 1
ATOM 1465 O O . VAL A 1 178 ? 5.468 -7.734 -43.992 1.00 78.62 178 VAL A O 1
ATOM 1468 N N . ALA A 1 179 ? 4.417 -7.482 -42.011 1.00 63.12 179 ALA A N 1
ATOM 1469 C CA . ALA A 1 179 ? 3.038 -7.654 -42.474 1.00 63.12 179 ALA A CA 1
ATOM 1470 C C . ALA A 1 179 ? 2.416 -6.308 -42.873 1.00 63.12 179 ALA A C 1
ATOM 1472 O O . ALA A 1 179 ? 1.632 -6.307 -43.847 1.00 63.12 179 ALA A O 1
#

Sequence (179 aa):
MSATKHGLQVLQKVRPAFAVNLDWQVGKYANQLDCIHADSAQLEKKLHKFNYITTGYCKLGLLRHDMLNEKDPIIQLARGRMTEEQHQARYFRINRALLLSANHQILPTDQWTPMDADHQYLDPLIHNAKQEINERQMMKCALLDFEDYTERLTMIPFRMTNALKIWKLRGNLKNQLVA

Radius of gyration: 24.5 Å; chains: 1; bounding box: 49×39×91 Å

pLDDT: mean 86.44, std 14.06, range [39.69, 97.19]

Secondary structure (DSSP, 8-state):
--HHHHHHHHH-----S--S-----TTSSTTB-TT--TT--HHHHHHHHHHHHHH-GGGGT--GGGGS-TT-HHHHHHHTTS-HHHHHHHHHHHHHHHHHHHTT----GGGSPPGGG-B-TTHHHHHHHHHHHHHHHHHHHHHT--SSHHHHHHTHHHHHHTHHHHHHHHHHHHHHHH-

Organism: NCBI:txid59560

InterPro domains:
  IPR003197 Cytochrome b-c1 complex subunit 7 [PF02271] (43-137)
  IPR003197 Cytochrome b-c1 complex subunit 7 [PTHR12022] (43-140)
  IPR036544 Cytochrome b-c1 complex subunit 7 superfamily [G3DSA:1.10.1090.10] (32-143)
  IPR036544 Cytochrome b-c1 complex subunit 7 superfamily [SSF81524] (42-137)

Foldseek 3Di:
DDPPVVVVVVVPPPPPLDLAALPLDPPPDPFWDPLRDPPDDPVSSVVVSVVVSVVCLLQLVAAPLLPDDCPPVLNVQLVVPDDPVVVVVSVVSVVSSVVCVVVVHTDDSVSGQHNGNRGDPRVVSSVVSVVVVLVVLLVCLLVVPDPDPVRVVVSVVVCVVCVVVSVVVNVVVVVVVVD